Protein AF-A0A356ZBF5-F1 (afdb_monomer)

Secondary structure (DSSP, 8-state):
--HHHHHHHHHHHHHHHHHHHHHHHHHHHS-HHHHHHHHHHHHHHHHHHHHIIIIIHH-----THHHHHHHHHHHHHHHHS-HHHHHT-GGGPSPPHHHHT----HHHHHHHHHHHHHHHHHHHHHHHTTS-HHHHHHHHTT-

Sequence (143 aa):
MDERKNIKTTLTLVSLVLLAGILYWGQNNLSTFQIRILNLAAIFVILGVSMNLVIGFTGMFSLGHSGFMCIGAYTAAILTMSPESKELIYFMEPIVPFLAHVEWPIFAAVIMAALISALFGFLIGFPALRLRDDYLAIATLGF

Radius of gyration: 19.58 Å; Cα contacts (8 Å, |Δi|>4): 89; chains: 1; bounding box: 43×51×41 Å

Solvent-accessible surface area (backbone atoms only — not comparable to full-atom values): 7830 Å² total; per-residue (Å²): 124,62,70,66,51,52,54,52,54,51,51,52,52,52,52,50,52,49,50,52,51,51,53,57,52,45,68,75,73,52,52,73,68,56,51,51,52,51,53,52,51,50,53,51,49,54,49,51,53,53,48,41,56,43,37,67,72,67,67,43,53,66,49,43,61,54,39,47,50,47,51,22,51,53,44,25,48,55,29,50,40,49,45,72,62,50,73,72,38,73,89,47,69,86,58,60,78,81,56,51,76,36,67,42,60,66,68,61,20,48,54,48,12,51,53,53,26,49,51,53,48,50,66,53,43,62,65,49,73,75,48,53,57,74,54,35,31,61,72,18,70,84,72

pLDDT: mean 88.31, std 6.56, range [57.78, 97.38]

Mean predicted aligned error: 6.74 Å

Foldseek 3Di:
DVVVVVVVVVVVVVVVVVVVVVVVVCVVPPDPVVVVVVVVVVLVVVLVVVQCVPCVPVVADAQQSVVLVVQLVVQLCLQADALVVLVVDPVCPPPDPVSNHHHDDNVVSNVVSVVRSVVVCVVVVVVLVVDDRVRNHVVRPVD

Structure (mmCIF, N/CA/C/O backbone):
data_AF-A0A356ZBF5-F1
#
_entry.id   AF-A0A356ZBF5-F1
#
loop_
_atom_site.group_PDB
_atom_site.id
_atom_site.type_symbol
_atom_site.label_atom_id
_atom_site.label_alt_id
_atom_site.label_comp_id
_atom_site.label_asym_id
_atom_site.label_entity_id
_atom_site.label_seq_id
_atom_site.pdbx_PDB_ins_code
_atom_site.Cartn_x
_atom_site.Cartn_y
_atom_site.Cartn_z
_atom_site.occupancy
_atom_site.B_iso_or_equiv
_atom_site.auth_seq_id
_atom_site.auth_comp_id
_atom_site.auth_asym_id
_atom_site.auth_atom_id
_atom_site.pdbx_PDB_model_num
ATOM 1 N N . MET A 1 1 ? -23.537 27.547 -13.494 1.00 57.78 1 MET A N 1
ATOM 2 C CA . MET A 1 1 ? -22.994 26.569 -12.519 1.00 57.78 1 MET A CA 1
ATOM 3 C C . MET A 1 1 ? -21.964 25.631 -13.164 1.00 57.78 1 MET A C 1
ATOM 5 O O . MET A 1 1 ? -21.088 25.152 -12.454 1.00 57.78 1 MET A O 1
ATOM 9 N N . ASP A 1 2 ? -21.990 25.451 -14.492 1.00 61.88 2 ASP A N 1
ATOM 10 C CA . ASP A 1 2 ? -21.065 24.575 -15.238 1.00 61.88 2 ASP A CA 1
ATOM 11 C C . ASP A 1 2 ? -19.636 25.107 -15.430 1.00 61.88 2 ASP A C 1
ATOM 13 O O . ASP A 1 2 ? -18.684 24.332 -15.447 1.00 61.88 2 ASP A O 1
ATOM 17 N N . GLU A 1 3 ? -19.438 26.426 -15.482 1.00 65.06 3 GLU A N 1
ATOM 18 C CA . GLU A 1 3 ? -18.114 27.015 -15.746 1.00 65.06 3 GLU A CA 1
ATOM 19 C C . GLU A 1 3 ? -17.088 26.706 -14.640 1.00 65.06 3 GLU A C 1
ATOM 21 O O . GLU A 1 3 ? -15.945 26.336 -14.909 1.00 65.06 3 GLU A O 1
ATOM 26 N N . ARG A 1 4 ? -17.516 26.736 -13.367 1.00 69.00 4 ARG A N 1
ATOM 27 C CA . ARG A 1 4 ? -16.658 26.355 -12.229 1.00 69.00 4 ARG A CA 1
ATOM 28 C C . ARG A 1 4 ? -16.341 24.859 -12.201 1.00 69.00 4 ARG A C 1
ATOM 30 O O . ARG A 1 4 ? -15.313 24.480 -11.642 1.00 69.00 4 ARG A O 1
ATOM 37 N N . LYS A 1 5 ? -17.205 24.010 -12.769 1.00 70.88 5 LYS A N 1
ATOM 38 C CA . LYS A 1 5 ? -16.979 22.560 -12.862 1.00 70.88 5 LYS A CA 1
ATOM 39 C C . LYS A 1 5 ? -15.868 22.272 -13.872 1.00 70.88 5 LYS A C 1
ATOM 41 O O . LYS A 1 5 ? -14.930 21.562 -13.527 1.00 70.88 5 LYS A O 1
ATOM 46 N N . ASN A 1 6 ? -15.905 22.927 -15.033 1.00 76.00 6 ASN A N 1
ATOM 47 C CA . ASN A 1 6 ? -14.862 22.807 -16.054 1.00 76.00 6 ASN A CA 1
ATOM 48 C C . ASN A 1 6 ? -13.503 23.318 -15.558 1.00 76.00 6 ASN A C 1
ATOM 50 O O . ASN A 1 6 ? -12.502 22.644 -15.763 1.00 76.00 6 ASN A O 1
ATOM 54 N N . ILE A 1 7 ? -13.460 24.435 -14.821 1.00 84.69 7 ILE A N 1
ATOM 55 C CA . ILE A 1 7 ? -12.207 24.933 -14.223 1.00 84.69 7 ILE A CA 1
ATOM 56 C C . ILE A 1 7 ? -11.613 23.911 -13.243 1.00 84.69 7 ILE A C 1
ATOM 58 O O . ILE A 1 7 ? -10.421 23.622 -13.312 1.00 84.69 7 ILE A O 1
ATOM 62 N N . LYS A 1 8 ? -12.429 23.326 -12.352 1.00 87.38 8 LYS A N 1
ATOM 63 C CA . LYS A 1 8 ? -11.958 22.295 -11.411 1.00 87.38 8 LYS A CA 1
ATOM 64 C C . LYS A 1 8 ? -11.435 21.060 -12.143 1.00 87.38 8 LYS A C 1
ATOM 66 O O . LYS A 1 8 ? -10.350 20.597 -11.815 1.00 87.38 8 LYS A O 1
ATOM 71 N N . THR A 1 9 ? -12.156 20.570 -13.151 1.00 84.25 9 THR A N 1
ATOM 72 C CA . THR A 1 9 ? -11.724 19.416 -13.952 1.00 84.25 9 THR A CA 1
ATOM 73 C C . THR A 1 9 ? -10.411 19.695 -14.686 1.00 84.25 9 THR A C 1
ATOM 75 O O . THR A 1 9 ? -9.512 18.857 -14.647 1.00 84.25 9 THR A O 1
ATOM 78 N N . THR A 1 10 ? -10.246 20.881 -15.277 1.00 86.69 10 THR A N 1
ATOM 79 C CA . THR A 1 10 ? -8.987 21.276 -15.926 1.00 86.69 10 THR A CA 1
ATOM 80 C C . THR A 1 10 ? -7.837 21.351 -14.925 1.00 86.69 10 THR A C 1
ATOM 82 O O . THR A 1 10 ? -6.765 20.822 -15.201 1.00 86.69 10 THR A O 1
ATOM 85 N N . LEU A 1 11 ? -8.051 21.935 -13.741 1.00 87.44 11 LEU A N 1
ATOM 86 C CA . LEU A 1 11 ? -7.027 21.988 -12.691 1.00 87.44 11 LEU A CA 1
ATOM 87 C C . LEU A 1 11 ? -6.609 20.586 -12.225 1.00 87.44 11 LEU A C 1
ATOM 89 O O . LEU A 1 11 ? -5.418 20.337 -12.057 1.00 87.44 11 LEU A O 1
ATOM 93 N N . THR A 1 12 ? -7.561 19.661 -12.071 1.00 88.75 12 THR A N 1
ATOM 94 C CA . THR A 1 12 ? -7.268 18.264 -11.710 1.00 88.75 12 THR A CA 1
ATOM 95 C C . THR A 1 12 ? -6.475 17.540 -12.800 1.00 88.75 12 THR A C 1
ATOM 97 O O . THR A 1 12 ? -5.545 16.793 -12.497 1.00 88.75 12 THR A O 1
ATOM 100 N N . LEU A 1 13 ? -6.800 17.768 -14.074 1.00 89.31 13 LEU A N 1
ATOM 101 C CA . LEU A 1 13 ? -6.045 17.192 -15.189 1.00 89.31 13 LEU A CA 1
ATOM 102 C C . LEU A 1 13 ? -4.620 17.755 -15.252 1.00 89.31 13 LEU A C 1
ATOM 104 O O . LEU A 1 13 ? -3.667 16.989 -15.384 1.00 89.31 13 LEU A O 1
ATOM 108 N N . VAL A 1 14 ? -4.458 19.070 -15.082 1.00 92.38 14 VAL A N 1
ATOM 109 C CA . VAL A 1 14 ? -3.140 19.722 -15.040 1.00 92.38 14 VAL A CA 1
ATOM 110 C C . VAL A 1 14 ? -2.299 19.180 -13.884 1.00 92.38 14 VAL A C 1
ATOM 112 O O . VAL A 1 14 ? -1.128 18.862 -14.088 1.00 92.38 14 VAL A O 1
ATOM 115 N N . SER A 1 15 ? -2.878 19.005 -12.691 1.00 88.81 15 SER A N 1
ATOM 116 C CA . SER A 1 15 ? -2.143 18.450 -11.549 1.00 88.81 15 SER A CA 1
ATOM 117 C C . SER A 1 15 ? -1.708 16.999 -11.777 1.00 88.81 15 SER A C 1
ATOM 119 O O . SER A 1 15 ? -0.600 16.633 -11.396 1.00 88.81 15 SER A O 1
ATOM 121 N N . LEU A 1 16 ? -2.543 16.182 -12.429 1.00 90.19 16 LEU A N 1
ATOM 122 C CA . LEU A 1 16 ? -2.210 14.797 -12.793 1.00 90.19 16 LEU A CA 1
ATOM 123 C C . LEU A 1 16 ? -1.053 14.728 -13.796 1.00 90.19 16 LEU A C 1
ATOM 125 O O . LEU A 1 16 ? -0.130 13.935 -13.617 1.00 90.19 16 LEU A O 1
ATOM 129 N N . VAL A 1 17 ? -1.080 15.579 -14.823 1.00 92.31 17 VAL A N 1
ATOM 130 C CA . VAL A 1 17 ? -0.016 15.647 -15.836 1.00 92.31 17 VAL A CA 1
ATOM 131 C C . VAL A 1 17 ? 1.296 16.130 -15.220 1.00 92.31 17 VAL A C 1
ATOM 133 O O . VAL A 1 17 ? 2.344 15.543 -15.483 1.00 92.31 17 VAL A O 1
ATOM 136 N N . LEU A 1 18 ? 1.247 17.153 -14.362 1.00 92.56 18 LEU A N 1
ATOM 137 C CA . LEU A 1 18 ? 2.425 17.633 -13.634 1.00 92.56 18 LEU A CA 1
ATOM 138 C C . LEU A 1 18 ? 3.024 16.539 -12.746 1.00 92.56 18 LEU A C 1
ATOM 140 O O . LEU A 1 18 ? 4.235 16.333 -12.775 1.00 92.56 18 LEU A O 1
ATOM 144 N N . LEU A 1 19 ? 2.188 15.804 -12.005 1.00 90.50 19 LEU A N 1
ATOM 145 C CA . LEU A 1 19 ? 2.637 14.688 -11.173 1.00 90.50 19 LEU A CA 1
ATOM 146 C C . LEU A 1 19 ? 3.337 13.613 -12.019 1.00 90.50 19 LEU A C 1
ATOM 148 O O . LEU A 1 19 ? 4.450 13.206 -11.695 1.00 90.50 19 LEU A O 1
ATOM 152 N N . ALA A 1 20 ? 2.720 13.190 -13.126 1.00 89.88 20 ALA A N 1
ATOM 153 C CA . ALA A 1 20 ? 3.301 12.198 -14.028 1.00 89.88 20 ALA A CA 1
ATOM 154 C C . ALA A 1 20 ? 4.635 12.674 -14.632 1.00 89.88 20 ALA A C 1
ATOM 156 O O . ALA A 1 20 ? 5.591 11.900 -14.703 1.00 89.88 20 ALA A O 1
ATOM 157 N N . GLY A 1 21 ? 4.728 13.955 -15.004 1.00 89.94 21 GLY A N 1
ATOM 158 C CA . GLY A 1 21 ? 5.960 14.566 -15.504 1.00 89.94 21 GLY A CA 1
ATOM 159 C C . GLY A 1 21 ? 7.085 14.577 -14.466 1.00 89.94 21 GLY A C 1
ATOM 160 O O . GLY A 1 21 ? 8.217 14.220 -14.791 1.00 89.94 21 GLY A O 1
ATOM 161 N N . ILE A 1 22 ? 6.777 14.915 -13.209 1.00 89.06 22 ILE A N 1
ATOM 162 C CA . ILE A 1 22 ? 7.746 14.895 -12.100 1.00 89.06 22 ILE A CA 1
ATOM 163 C C . ILE A 1 22 ? 8.248 13.471 -11.843 1.00 89.06 22 ILE A C 1
ATOM 165 O O . ILE A 1 22 ? 9.452 13.272 -11.687 1.00 89.06 22 ILE A O 1
ATOM 169 N N . LEU A 1 23 ? 7.352 12.481 -11.835 1.00 88.44 23 LEU A N 1
ATOM 170 C CA . LEU A 1 23 ? 7.724 11.078 -11.636 1.00 88.44 23 LEU A CA 1
ATOM 171 C C . LEU A 1 23 ? 8.624 10.569 -12.768 1.00 88.44 23 LEU A C 1
ATOM 173 O O . LEU A 1 23 ? 9.655 9.952 -12.504 1.00 88.44 23 LEU A O 1
ATOM 177 N N . TYR A 1 24 ? 8.280 10.880 -14.019 1.00 90.62 24 TYR A N 1
ATOM 178 C CA . TYR A 1 24 ? 9.092 10.510 -15.177 1.00 90.62 24 TYR A CA 1
ATOM 179 C C . TYR A 1 24 ? 10.473 11.177 -15.152 1.00 90.62 24 TYR A C 1
ATOM 181 O O . TYR A 1 24 ? 11.491 10.534 -15.413 1.00 90.62 24 TYR A O 1
ATOM 189 N N . TRP A 1 25 ? 10.538 12.463 -14.805 1.00 91.81 25 TRP A N 1
ATOM 190 C CA . TRP A 1 25 ? 11.808 13.171 -14.670 1.00 91.81 25 TRP A CA 1
ATOM 191 C C . TRP A 1 25 ? 12.662 12.592 -13.536 1.00 91.81 25 TRP A C 1
ATOM 193 O O . TRP A 1 25 ? 13.858 12.354 -13.729 1.00 91.81 25 TRP A O 1
ATOM 203 N N . GLY A 1 26 ? 12.042 12.306 -12.388 1.00 87.44 26 GLY A N 1
ATOM 204 C CA . GLY A 1 26 ? 12.702 11.710 -11.232 1.00 87.44 26 GLY A CA 1
ATOM 205 C C . GLY A 1 26 ? 13.306 10.344 -11.549 1.00 87.44 26 GLY A C 1
ATOM 206 O O . GLY A 1 26 ? 14.465 10.108 -11.223 1.00 87.44 26 GLY A O 1
ATOM 207 N N . GLN A 1 27 ? 12.575 9.485 -12.262 1.00 87.81 27 GLN A N 1
ATOM 208 C CA . GLN A 1 27 ? 13.048 8.148 -12.636 1.00 87.81 27 GLN A CA 1
ATOM 209 C C . GLN A 1 27 ? 14.313 8.174 -13.510 1.00 87.81 27 GLN A C 1
ATOM 211 O O . GLN A 1 27 ? 15.139 7.272 -13.414 1.00 87.81 27 GLN A O 1
ATOM 216 N N . ASN A 1 28 ? 14.471 9.195 -14.357 1.00 90.25 28 ASN A N 1
ATOM 217 C CA . ASN A 1 28 ? 15.591 9.282 -15.296 1.00 90.25 28 ASN A CA 1
ATOM 218 C C . ASN A 1 28 ? 16.825 10.002 -14.727 1.00 90.25 28 ASN A C 1
ATOM 220 O O . ASN A 1 28 ? 17.932 9.764 -15.201 1.00 90.25 28 ASN A O 1
ATOM 224 N N . ASN A 1 29 ? 16.650 10.898 -13.748 1.00 92.12 29 ASN A N 1
ATOM 225 C CA . ASN A 1 29 ? 17.729 11.769 -13.257 1.00 92.12 29 ASN A CA 1
ATOM 226 C C . ASN A 1 29 ? 18.203 11.436 -11.836 1.00 92.12 29 ASN A C 1
ATOM 228 O O . ASN A 1 29 ? 19.295 11.851 -11.448 1.00 92.12 29 ASN A O 1
ATOM 232 N N . LEU A 1 30 ? 17.396 10.732 -11.037 1.00 90.69 30 LEU A N 1
ATOM 233 C CA . LEU A 1 30 ? 17.736 10.410 -9.652 1.00 90.69 30 LEU A CA 1
ATOM 234 C C . LEU A 1 30 ? 18.485 9.081 -9.550 1.00 90.69 30 LEU A C 1
ATOM 236 O O . LEU A 1 30 ? 18.253 8.137 -10.301 1.00 90.69 30 LEU A O 1
ATOM 240 N N . SER A 1 31 ? 19.359 8.990 -8.551 1.00 92.81 31 SER A N 1
ATOM 241 C CA . SER A 1 31 ? 20.022 7.729 -8.205 1.00 92.81 31 SER A CA 1
ATOM 242 C C . SER A 1 31 ? 19.058 6.751 -7.521 1.00 92.81 31 SER A C 1
ATOM 244 O O . SER A 1 31 ? 18.116 7.159 -6.836 1.00 92.81 31 SER A O 1
ATOM 246 N N . THR A 1 32 ? 19.343 5.447 -7.602 1.00 91.19 32 THR A N 1
ATOM 247 C CA . THR A 1 32 ? 18.552 4.387 -6.945 1.00 91.19 32 THR A CA 1
ATOM 248 C C . THR A 1 32 ? 18.361 4.629 -5.443 1.00 91.19 32 THR A C 1
ATOM 250 O O . THR A 1 32 ? 17.298 4.352 -4.890 1.00 91.19 32 THR A O 1
ATOM 253 N N . PHE A 1 33 ? 19.370 5.192 -4.771 1.00 93.75 33 PHE A N 1
ATOM 254 C CA . PHE A 1 33 ? 19.289 5.553 -3.356 1.00 93.75 33 PHE A CA 1
ATOM 255 C C . PHE A 1 33 ? 18.245 6.647 -3.094 1.00 93.75 33 PHE A C 1
ATOM 257 O O . PHE A 1 33 ? 17.412 6.504 -2.198 1.00 93.75 33 PHE A O 1
ATOM 264 N N . GLN A 1 34 ? 18.254 7.714 -3.897 1.00 93.44 34 GLN A N 1
ATOM 265 C CA . GLN A 1 34 ? 17.295 8.815 -3.778 1.00 93.44 34 GLN A CA 1
ATOM 266 C C . GLN A 1 34 ? 15.873 8.344 -4.085 1.00 93.44 34 GLN A C 1
ATOM 268 O O . GLN A 1 34 ? 14.957 8.666 -3.331 1.00 93.44 34 GLN A O 1
ATOM 273 N N . ILE A 1 35 ? 15.695 7.523 -5.125 1.00 92.56 35 ILE A N 1
ATOM 274 C CA . ILE A 1 35 ? 14.397 6.919 -5.460 1.00 92.56 35 ILE A CA 1
ATOM 275 C C . ILE A 1 35 ? 13.881 6.074 -4.288 1.00 92.56 35 ILE A C 1
ATOM 277 O O . ILE A 1 35 ? 12.712 6.180 -3.919 1.00 92.56 35 ILE A O 1
ATOM 281 N N . ARG A 1 36 ? 14.748 5.291 -3.632 1.00 92.69 36 ARG A N 1
ATOM 282 C CA . ARG A 1 36 ? 14.359 4.496 -2.457 1.00 92.69 36 ARG A CA 1
ATOM 283 C C . ARG A 1 36 ? 13.901 5.368 -1.288 1.00 92.69 36 ARG A C 1
ATOM 285 O O . ARG A 1 36 ? 12.889 5.049 -0.668 1.00 92.69 36 ARG A O 1
ATOM 292 N N . ILE A 1 37 ? 14.614 6.457 -0.996 1.00 94.56 37 ILE A N 1
ATOM 293 C CA . ILE A 1 37 ? 14.214 7.406 0.055 1.00 94.56 37 ILE A CA 1
ATOM 294 C C . ILE A 1 37 ? 12.874 8.061 -0.287 1.00 94.56 37 ILE A C 1
ATOM 296 O O . ILE A 1 37 ? 12.009 8.140 0.581 1.00 94.56 37 ILE A O 1
ATOM 300 N N . LEU A 1 38 ? 12.680 8.494 -1.534 1.00 92.56 38 LEU A N 1
ATOM 301 C CA . LEU A 1 38 ? 11.429 9.115 -1.971 1.00 92.56 38 LEU A CA 1
ATOM 302 C C . LEU A 1 38 ? 10.245 8.150 -1.885 1.00 92.56 38 LEU A C 1
ATOM 304 O O . LEU A 1 38 ? 9.195 8.537 -1.380 1.00 92.56 38 LEU A O 1
ATOM 308 N N . ASN A 1 39 ? 10.419 6.895 -2.302 1.00 92.69 39 ASN A N 1
ATOM 309 C CA . ASN A 1 39 ? 9.385 5.869 -2.167 1.00 92.69 39 ASN A CA 1
ATOM 310 C C . ASN A 1 39 ? 9.024 5.632 -0.696 1.00 92.69 39 ASN A C 1
ATOM 312 O O . ASN A 1 39 ? 7.845 5.571 -0.352 1.00 92.69 39 ASN A O 1
ATOM 316 N N . LEU A 1 40 ? 10.025 5.557 0.186 1.00 94.38 40 LEU A N 1
ATOM 317 C CA . LEU A 1 40 ? 9.795 5.375 1.618 1.00 94.38 40 LEU A CA 1
ATOM 318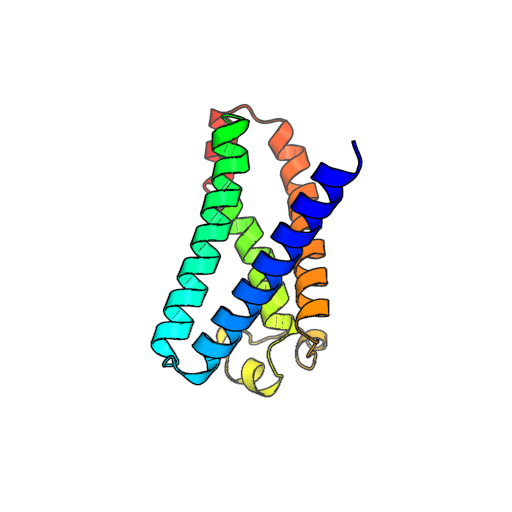 C C . LEU A 1 40 ? 9.076 6.587 2.234 1.00 94.38 40 LEU A C 1
ATOM 320 O O . LEU A 1 40 ? 8.123 6.424 2.993 1.00 94.38 40 LEU A O 1
ATOM 324 N N . ALA A 1 41 ? 9.480 7.802 1.857 1.00 95.25 41 ALA A N 1
ATOM 325 C CA . ALA A 1 41 ? 8.813 9.030 2.273 1.00 95.25 41 ALA A CA 1
ATOM 326 C C . ALA A 1 41 ? 7.357 9.073 1.783 1.00 95.25 41 ALA A C 1
ATOM 328 O O . ALA A 1 41 ? 6.465 9.394 2.563 1.00 95.25 41 ALA A O 1
ATOM 329 N N . ALA A 1 42 ? 7.096 8.693 0.530 1.00 93.00 42 ALA A N 1
ATOM 330 C CA . ALA A 1 42 ? 5.747 8.638 -0.026 1.00 93.00 42 ALA A CA 1
ATOM 331 C C . ALA A 1 42 ? 4.853 7.642 0.732 1.00 93.00 42 ALA A C 1
ATOM 333 O O . ALA A 1 42 ? 3.718 7.981 1.064 1.00 93.00 42 ALA A O 1
ATOM 334 N N . ILE A 1 43 ? 5.374 6.457 1.076 1.00 93.62 43 ILE A N 1
ATOM 335 C CA . ILE A 1 43 ? 4.660 5.470 1.903 1.00 93.62 43 ILE A CA 1
ATOM 336 C C . ILE A 1 43 ? 4.302 6.072 3.270 1.00 93.62 43 ILE A C 1
ATOM 338 O O . ILE A 1 43 ? 3.148 5.984 3.691 1.00 93.62 43 ILE A O 1
ATOM 342 N N . PHE A 1 44 ? 5.245 6.742 3.941 1.0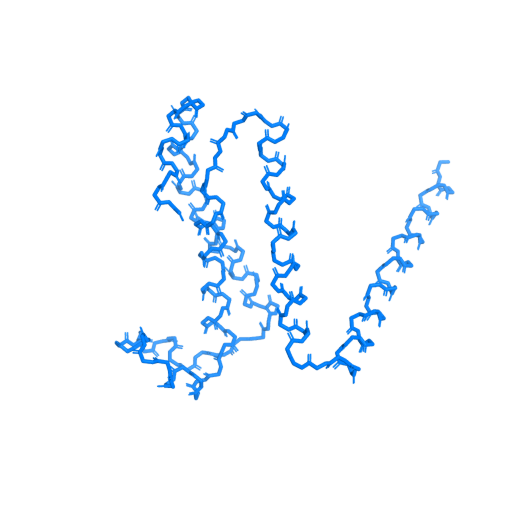0 93.88 44 PHE A N 1
ATOM 343 C CA . PHE A 1 44 ? 4.978 7.379 5.235 1.00 93.88 44 PHE A CA 1
ATOM 344 C C . PHE A 1 44 ? 4.018 8.570 5.147 1.00 93.88 44 PHE A C 1
ATOM 346 O O . PHE A 1 44 ? 3.231 8.775 6.069 1.00 93.88 44 PHE A O 1
ATOM 353 N N . VAL A 1 45 ? 4.027 9.331 4.050 1.00 95.06 45 VAL A N 1
ATOM 354 C CA . VAL A 1 45 ? 3.039 10.397 3.812 1.00 95.06 45 VAL A CA 1
ATOM 355 C C . VAL A 1 45 ? 1.640 9.802 3.671 1.00 95.06 45 VAL A C 1
ATOM 357 O O . VAL A 1 45 ? 0.713 10.284 4.320 1.00 95.06 45 VAL A O 1
ATOM 360 N N . ILE A 1 46 ? 1.482 8.733 2.885 1.00 93.62 46 ILE A N 1
ATOM 361 C CA . ILE A 1 46 ? 0.196 8.034 2.736 1.00 93.62 46 ILE A CA 1
ATOM 362 C C . ILE A 1 46 ? -0.277 7.500 4.094 1.00 93.62 46 ILE A C 1
ATOM 364 O O . ILE A 1 46 ? -1.435 7.703 4.464 1.00 93.62 46 ILE A O 1
ATOM 368 N N . LEU A 1 47 ? 0.622 6.879 4.864 1.00 92.25 47 LEU A N 1
ATOM 369 C CA . LEU A 1 47 ? 0.321 6.392 6.210 1.00 92.25 47 LEU A CA 1
ATOM 370 C C . LEU A 1 47 ? -0.105 7.534 7.144 1.00 92.25 47 LEU A C 1
ATOM 372 O O . LEU A 1 47 ? -1.110 7.411 7.838 1.00 92.25 47 LEU A O 1
ATOM 376 N N . GLY A 1 48 ? 0.615 8.658 7.134 1.00 92.19 48 GLY A N 1
ATOM 377 C CA . GLY A 1 48 ? 0.307 9.828 7.955 1.00 92.19 48 GLY A CA 1
ATOM 378 C C . GLY A 1 48 ? -1.048 10.449 7.616 1.00 92.19 48 GLY A C 1
ATOM 379 O O . GLY A 1 48 ? -1.817 10.778 8.519 1.00 92.19 48 GLY A O 1
ATOM 380 N N . VAL A 1 49 ? -1.387 10.542 6.327 1.00 93.62 49 VAL A N 1
ATOM 381 C CA . VAL A 1 49 ? -2.712 10.997 5.873 1.00 93.62 49 VAL A CA 1
ATOM 382 C C . VAL A 1 49 ? -3.802 10.012 6.303 1.00 93.62 49 VAL A C 1
ATOM 384 O O . VAL A 1 49 ? -4.841 10.439 6.805 1.00 93.62 49 VAL A O 1
ATOM 387 N N . SER A 1 50 ? -3.560 8.704 6.181 1.00 91.12 50 SER A N 1
ATOM 388 C CA . SER A 1 50 ? -4.498 7.675 6.648 1.00 91.12 50 SER A CA 1
ATOM 389 C C . SER A 1 50 ? -4.733 7.759 8.158 1.00 91.12 50 SER A C 1
ATOM 391 O O . SER A 1 50 ? -5.877 7.718 8.604 1.00 91.12 50 SER A O 1
ATOM 393 N N . MET A 1 51 ? -3.670 7.919 8.950 1.00 89.62 51 MET A N 1
ATOM 394 C CA . MET A 1 51 ? -3.786 8.073 10.401 1.00 89.62 51 MET A CA 1
ATOM 395 C C . MET A 1 51 ? -4.501 9.369 10.776 1.00 89.62 51 MET A C 1
ATOM 397 O O . MET A 1 51 ? -5.317 9.364 11.695 1.00 89.62 51 MET A O 1
ATOM 401 N N . ASN A 1 52 ? -4.251 10.468 10.057 1.00 90.75 52 ASN A N 1
ATOM 402 C CA . ASN A 1 52 ? -4.978 11.717 10.266 1.00 90.75 52 ASN A CA 1
ATOM 403 C C . ASN A 1 52 ? -6.477 11.555 9.983 1.00 90.75 52 ASN A C 1
ATOM 405 O O . ASN A 1 52 ? -7.288 12.126 10.708 1.00 90.75 52 ASN A O 1
ATOM 409 N N . LEU A 1 53 ? -6.854 10.731 9.001 1.00 88.94 53 LEU A N 1
ATOM 410 C CA . LEU A 1 53 ? -8.259 10.458 8.713 1.00 88.94 53 LEU A CA 1
ATOM 411 C C . LEU A 1 53 ? -8.974 9.810 9.909 1.00 88.94 53 LEU A C 1
ATOM 413 O O . LEU A 1 53 ? -10.089 10.198 10.243 1.00 88.94 53 LEU A O 1
ATOM 417 N N . VAL A 1 54 ? -8.330 8.854 10.580 1.00 87.06 54 VAL A N 1
ATOM 418 C CA . VAL A 1 54 ? -8.924 8.162 11.732 1.00 87.06 54 VAL A CA 1
ATOM 419 C C . VAL A 1 54 ? -8.767 8.994 13.000 1.00 87.06 54 VAL A C 1
ATOM 421 O O . VAL A 1 54 ? -9.757 9.451 13.564 1.00 87.06 54 VAL A O 1
ATOM 424 N N . ILE A 1 55 ? -7.535 9.259 13.426 1.00 88.06 55 ILE A N 1
ATOM 425 C CA . ILE A 1 55 ? -7.257 9.923 14.705 1.00 88.06 55 ILE A CA 1
ATOM 426 C C . ILE A 1 55 ? -7.735 11.380 14.671 1.00 88.06 55 ILE A C 1
ATOM 428 O O . ILE A 1 55 ? -8.311 11.865 15.640 1.00 88.06 55 ILE A O 1
ATOM 432 N N . GLY A 1 56 ? -7.540 12.075 13.548 1.00 87.38 56 GLY A N 1
ATOM 433 C CA . GLY A 1 56 ? -7.887 13.489 13.409 1.00 87.38 56 GLY A CA 1
ATOM 434 C C . GLY A 1 56 ? -9.389 13.748 13.304 1.00 87.38 56 GLY A C 1
ATOM 435 O O . GLY A 1 56 ? -9.879 14.659 13.964 1.00 87.38 56 GLY A O 1
ATOM 436 N N . PHE A 1 57 ? -10.132 12.966 12.509 1.00 86.25 57 PHE A N 1
ATOM 437 C CA . PHE A 1 57 ? -11.572 13.210 12.321 1.00 86.25 57 PHE A CA 1
ATOM 438 C C . PHE A 1 57 ? -12.465 12.446 13.296 1.00 86.25 57 PHE A C 1
ATOM 440 O O . PHE A 1 57 ? -13.552 12.929 13.607 1.00 86.25 57 PHE A O 1
ATOM 447 N N . THR A 1 58 ? -12.049 11.267 13.766 1.00 84.81 58 THR A N 1
ATOM 448 C CA . THR A 1 58 ? -12.875 10.451 14.676 1.00 84.81 58 THR A CA 1
ATOM 449 C C . THR A 1 58 ? -12.461 10.571 16.139 1.00 84.81 58 THR A C 1
ATOM 451 O O . THR A 1 58 ? -13.238 10.204 17.012 1.00 84.81 58 THR A O 1
ATOM 454 N N . GLY A 1 59 ? -11.253 11.070 16.426 1.00 84.12 59 GLY A N 1
ATOM 455 C CA . GLY A 1 59 ? -10.711 11.155 17.786 1.00 84.12 59 GLY A CA 1
ATOM 456 C C . GLY A 1 59 ? -10.276 9.811 18.384 1.00 84.12 59 GLY A C 1
ATOM 457 O O . GLY A 1 59 ? -9.677 9.795 19.455 1.00 84.12 59 GLY A O 1
ATOM 458 N N . MET A 1 60 ? -10.524 8.689 17.699 1.00 83.62 60 MET A N 1
ATOM 459 C CA . MET A 1 60 ? -10.131 7.359 18.158 1.00 83.62 60 MET A CA 1
ATOM 460 C C . MET A 1 60 ? -8.644 7.116 17.893 1.00 83.62 60 MET A C 1
ATOM 462 O O . MET A 1 60 ? -8.192 7.124 16.744 1.00 83.62 60 MET A O 1
ATOM 466 N N . PHE A 1 61 ? -7.877 6.850 18.949 1.00 83.38 61 PHE A N 1
ATOM 467 C CA . PHE A 1 61 ? -6.476 6.464 18.817 1.00 83.38 61 PHE A CA 1
ATOM 468 C C . PHE A 1 61 ? -6.369 4.982 18.426 1.00 83.38 61 PHE A C 1
ATOM 470 O O . PHE A 1 61 ? -6.797 4.099 19.166 1.00 83.38 61 PHE A O 1
ATOM 477 N N . SER A 1 62 ? -5.800 4.700 17.251 1.00 84.06 62 SER A N 1
ATOM 478 C CA . SER A 1 62 ? -5.634 3.335 16.741 1.00 84.06 62 SER A CA 1
ATOM 479 C C . SER A 1 62 ? -4.278 3.150 16.067 1.00 84.06 62 SER A C 1
ATOM 481 O O . SER A 1 62 ? -3.944 3.856 15.109 1.00 84.06 62 SER A 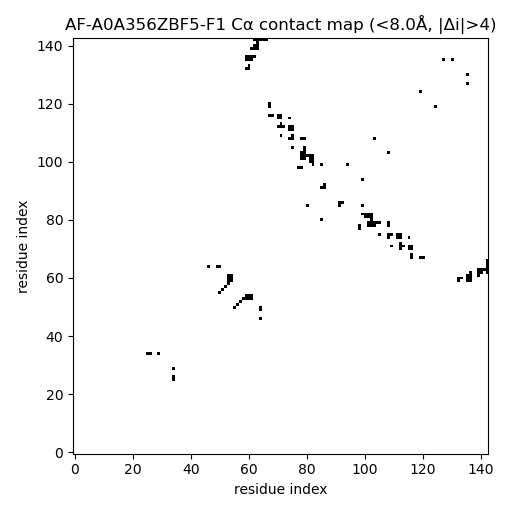O 1
ATOM 483 N N . LEU A 1 63 ? -3.521 2.155 16.535 1.00 83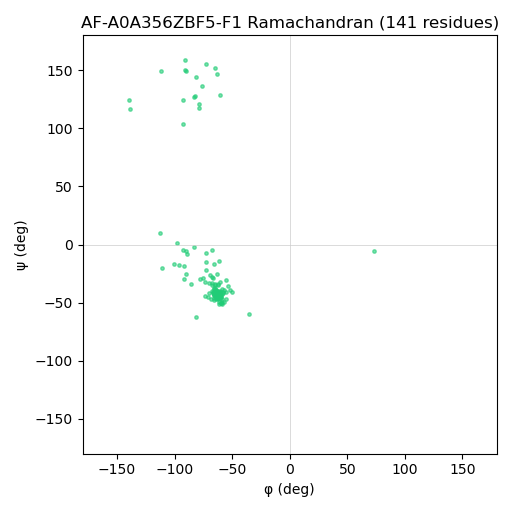.94 63 LEU A N 1
ATOM 484 C CA . LEU A 1 63 ? -2.196 1.804 16.012 1.00 83.94 63 LEU A CA 1
ATOM 485 C C . LEU A 1 63 ? -2.242 0.720 14.923 1.00 83.94 63 LEU A C 1
ATOM 487 O O . LEU A 1 63 ? -1.240 0.469 14.268 1.00 83.94 63 LEU A O 1
ATOM 491 N N . GLY A 1 64 ? -3.418 0.154 14.629 1.00 87.44 64 GLY A N 1
ATOM 492 C CA . GLY A 1 64 ? -3.569 -0.975 13.698 1.00 87.44 64 GLY A CA 1
ATOM 493 C C . GLY A 1 64 ? -3.269 -0.666 12.225 1.00 87.44 64 GLY A C 1
ATOM 494 O O . GLY A 1 64 ? -3.267 -1.567 11.389 1.00 87.44 64 GLY A O 1
ATOM 495 N N . HIS A 1 65 ? -3.001 0.599 11.889 1.00 89.88 65 HIS A N 1
ATOM 496 C CA . HIS A 1 65 ? -2.673 1.039 10.532 1.00 89.88 65 HIS A CA 1
ATOM 497 C C . HIS A 1 65 ? -1.422 0.342 9.973 1.00 89.88 65 HIS A C 1
ATOM 499 O O . HIS A 1 65 ? -1.410 -0.017 8.793 1.00 89.88 65 HIS A O 1
ATOM 505 N N . SER A 1 66 ? -0.397 0.112 10.805 1.00 89.44 66 SER A N 1
ATOM 506 C CA . SER A 1 66 ? 0.819 -0.622 10.418 1.00 89.44 66 SER A CA 1
ATOM 507 C C . SER A 1 66 ? 0.498 -2.050 9.977 1.00 89.44 66 SER A C 1
ATOM 509 O O . SER A 1 66 ? 1.012 -2.509 8.957 1.00 89.44 66 SER A O 1
ATOM 511 N N . GLY A 1 67 ? -0.409 -2.722 10.689 1.00 90.81 67 GLY A N 1
ATOM 512 C CA . GLY A 1 67 ? -0.861 -4.076 10.383 1.00 90.81 67 GLY A CA 1
ATOM 513 C C . GLY A 1 67 ? -1.532 -4.180 9.016 1.00 90.81 67 GLY A C 1
ATOM 514 O O . GLY A 1 67 ? -1.152 -5.013 8.193 1.00 90.81 67 GLY A O 1
ATOM 515 N N . PHE A 1 68 ? -2.487 -3.295 8.722 1.00 91.44 68 PHE A N 1
ATOM 516 C CA . PHE A 1 68 ? -3.172 -3.294 7.422 1.00 91.44 68 PHE A CA 1
ATOM 517 C C . PHE A 1 68 ? -2.252 -2.895 6.263 1.00 91.44 68 PHE A C 1
ATOM 519 O O . PHE A 1 68 ? -2.366 -3.459 5.167 1.00 91.44 68 PHE A O 1
ATOM 526 N N . MET A 1 69 ? -1.315 -1.973 6.512 1.00 93.25 69 MET A N 1
ATOM 527 C CA . MET A 1 69 ? -0.251 -1.624 5.568 1.00 93.25 69 MET A CA 1
ATOM 528 C C . MET A 1 69 ? 0.637 -2.839 5.271 1.00 93.25 69 MET A C 1
ATOM 530 O O . MET A 1 69 ? 0.921 -3.116 4.107 1.00 93.25 69 MET A O 1
ATOM 534 N N . CYS A 1 70 ? 1.028 -3.589 6.305 1.00 93.06 70 CYS A N 1
ATOM 535 C CA . CYS A 1 70 ? 1.845 -4.795 6.197 1.00 93.06 70 CYS A CA 1
ATOM 536 C C . CYS A 1 70 ? 1.155 -5.863 5.333 1.00 93.06 70 CYS A C 1
ATOM 538 O O . CYS A 1 70 ? 1.737 -6.329 4.354 1.00 93.06 70 CYS A O 1
ATOM 540 N N . ILE A 1 71 ? -0.117 -6.176 5.608 1.00 95.12 71 ILE A N 1
ATOM 541 C CA . ILE A 1 71 ? -0.901 -7.159 4.835 1.00 95.12 71 ILE A CA 1
ATOM 542 C C . ILE A 1 71 ? -0.928 -6.803 3.340 1.00 95.12 71 ILE A C 1
ATOM 544 O O . ILE A 1 71 ? -0.679 -7.659 2.484 1.00 95.12 71 ILE A O 1
ATOM 548 N N . GLY A 1 72 ? -1.196 -5.535 3.014 1.00 95.38 72 GLY A N 1
ATOM 549 C CA . GLY A 1 72 ? -1.210 -5.062 1.630 1.00 95.38 72 GLY A CA 1
ATOM 550 C C . GLY A 1 72 ? 0.174 -5.116 0.975 1.00 95.38 72 GLY A C 1
ATOM 551 O O . GLY A 1 72 ? 0.309 -5.626 -0.137 1.00 95.38 72 GLY A O 1
ATOM 552 N N . ALA A 1 73 ? 1.209 -4.644 1.674 1.00 94.12 73 ALA A N 1
ATOM 553 C CA . ALA A 1 73 ? 2.578 -4.616 1.167 1.00 94.12 73 ALA A CA 1
ATOM 554 C C . ALA A 1 73 ? 3.116 -6.024 0.869 1.00 94.12 73 ALA A C 1
ATOM 556 O O . ALA A 1 73 ? 3.649 -6.244 -0.217 1.00 94.12 73 ALA A O 1
ATOM 557 N N . TYR A 1 74 ? 2.921 -6.987 1.777 1.00 92.50 74 TYR A N 1
ATOM 558 C CA . TYR A 1 74 ? 3.330 -8.380 1.557 1.00 92.50 74 TYR A CA 1
ATOM 559 C C . TYR A 1 74 ? 2.564 -9.026 0.402 1.00 92.50 74 TYR A C 1
ATOM 561 O O . TYR A 1 74 ? 3.172 -9.696 -0.432 1.00 92.50 74 TYR A O 1
ATOM 569 N N . THR A 1 75 ? 1.252 -8.785 0.311 1.00 94.50 75 THR A N 1
ATOM 570 C CA . THR A 1 75 ? 0.440 -9.288 -0.806 1.00 94.50 75 THR A CA 1
ATOM 571 C C . THR A 1 75 ? 0.961 -8.756 -2.140 1.00 94.50 75 THR A C 1
ATOM 573 O O . THR A 1 75 ? 1.201 -9.530 -3.063 1.00 94.50 75 THR A O 1
ATOM 576 N N . ALA A 1 76 ? 1.173 -7.441 -2.242 1.00 94.81 76 ALA A N 1
ATOM 577 C CA . ALA A 1 76 ? 1.670 -6.824 -3.465 1.00 94.81 76 ALA A CA 1
ATOM 578 C C . ALA A 1 76 ? 3.082 -7.317 -3.811 1.00 94.81 76 ALA A C 1
ATOM 580 O O . ALA A 1 76 ? 3.323 -7.665 -4.962 1.00 94.81 76 ALA A O 1
ATOM 581 N N . ALA A 1 77 ? 3.986 -7.400 -2.829 1.00 92.12 77 ALA A N 1
ATOM 582 C CA . ALA A 1 77 ? 5.363 -7.840 -3.037 1.00 92.12 77 ALA A CA 1
ATOM 583 C C . ALA A 1 77 ? 5.438 -9.283 -3.551 1.00 92.12 77 ALA A C 1
ATOM 585 O O . ALA A 1 77 ? 6.120 -9.551 -4.533 1.00 92.12 77 ALA A O 1
ATOM 586 N N . ILE A 1 78 ? 4.700 -10.215 -2.943 1.00 91.50 78 ILE A N 1
ATOM 587 C CA . ILE A 1 78 ? 4.706 -11.620 -3.376 1.00 91.50 78 ILE A CA 1
ATOM 588 C C . ILE A 1 78 ? 4.121 -11.775 -4.786 1.00 91.50 78 ILE A C 1
ATOM 590 O O . ILE A 1 78 ? 4.574 -12.634 -5.542 1.00 91.50 78 ILE A O 1
ATOM 594 N N . LEU A 1 79 ? 3.121 -10.971 -5.152 1.00 93.50 79 LEU A N 1
ATOM 595 C CA . LEU A 1 79 ? 2.488 -11.059 -6.467 1.00 93.50 79 LEU A CA 1
ATOM 596 C C . LEU A 1 79 ? 3.315 -10.406 -7.581 1.00 93.50 79 LEU A C 1
ATOM 598 O O . LEU A 1 79 ? 3.217 -10.865 -8.711 1.00 93.50 79 LEU A O 1
ATOM 602 N N . THR A 1 80 ? 4.111 -9.370 -7.305 1.00 93.94 80 THR A N 1
ATOM 603 C CA . THR A 1 80 ? 4.896 -8.662 -8.340 1.00 93.94 80 THR A CA 1
ATOM 604 C C . THR A 1 80 ? 6.335 -9.136 -8.473 1.00 93.94 80 THR A C 1
ATOM 606 O O . THR A 1 80 ? 6.982 -8.833 -9.472 1.00 93.94 80 THR A O 1
ATOM 609 N N . MET A 1 81 ? 6.866 -9.831 -7.470 1.00 90.00 81 MET A N 1
ATOM 610 C CA . MET A 1 81 ? 8.261 -10.248 -7.470 1.00 90.00 81 MET A CA 1
ATOM 611 C C . MET A 1 81 ? 8.489 -11.448 -8.399 1.00 90.00 81 MET A C 1
ATOM 613 O O . MET A 1 81 ? 7.710 -12.404 -8.378 1.00 90.00 81 MET A O 1
ATOM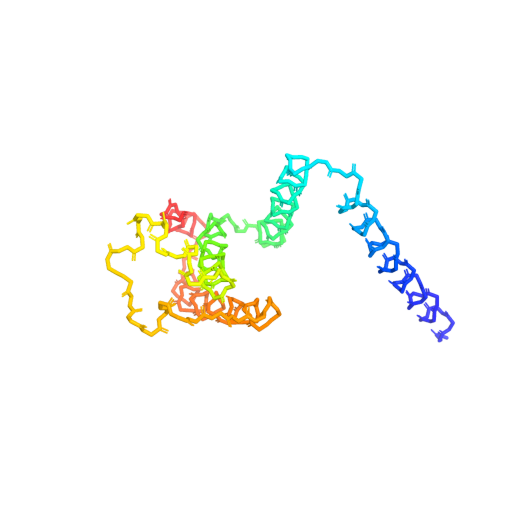 617 N N . SER A 1 82 ? 9.571 -11.409 -9.185 1.00 88.00 82 SER A N 1
ATOM 618 C CA . SER A 1 82 ? 9.905 -12.482 -10.129 1.00 88.00 82 SER A CA 1
ATOM 619 C C . SER A 1 82 ? 10.228 -13.802 -9.409 1.00 88.00 82 SER A C 1
ATOM 621 O O . SER A 1 82 ? 10.726 -13.765 -8.277 1.00 88.00 82 SER A O 1
ATOM 623 N N . PRO A 1 83 ? 9.998 -14.973 -10.040 1.00 85.12 83 PRO A N 1
ATOM 624 C CA . PRO A 1 83 ? 10.315 -16.274 -9.442 1.00 85.12 83 PRO A CA 1
ATOM 625 C C . PRO A 1 83 ? 11.783 -16.398 -9.012 1.00 85.12 83 PRO A C 1
ATOM 627 O O . PRO A 1 83 ? 12.061 -16.843 -7.904 1.00 85.12 83 PRO A O 1
ATOM 630 N N . GLU A 1 84 ? 12.712 -15.892 -9.826 1.00 84.00 84 GLU A N 1
ATOM 631 C CA . GLU A 1 84 ? 14.148 -15.861 -9.506 1.00 84.00 84 GLU A CA 1
ATOM 632 C C . GLU A 1 84 ? 14.432 -15.053 -8.234 1.00 84.00 84 GLU A C 1
ATOM 634 O O . GLU A 1 84 ? 15.187 -15.473 -7.362 1.00 84.00 84 GLU A O 1
ATOM 639 N N . SER A 1 85 ? 13.775 -13.899 -8.080 1.00 83.94 85 SER A N 1
ATOM 640 C CA . SER A 1 85 ? 13.927 -13.072 -6.884 1.00 83.94 85 SER A CA 1
ATOM 641 C C . SER A 1 85 ? 13.340 -13.747 -5.640 1.00 83.94 85 SER A C 1
ATOM 643 O O . SER A 1 85 ? 13.809 -13.476 -4.538 1.00 83.94 85 SER A O 1
ATOM 645 N N . LYS A 1 86 ? 12.330 -14.622 -5.787 1.00 84.69 86 LYS A N 1
ATOM 646 C CA . LYS A 1 86 ? 11.708 -15.365 -4.670 1.00 84.69 86 LYS A CA 1
ATOM 647 C C . LYS A 1 86 ? 12.648 -16.410 -4.099 1.00 84.69 86 LYS A C 1
ATOM 649 O O . LYS A 1 86 ? 12.754 -16.511 -2.882 1.00 84.69 86 LYS A O 1
ATOM 654 N N . GLU A 1 87 ? 13.361 -17.122 -4.962 1.00 81.56 87 GLU A N 1
ATOM 655 C CA . GLU A 1 87 ? 14.340 -18.135 -4.553 1.00 81.56 87 GLU A CA 1
ATOM 656 C C . GLU A 1 87 ? 15.543 -17.525 -3.821 1.00 81.56 87 GLU A C 1
ATOM 658 O O . GLU A 1 87 ? 16.115 -18.148 -2.932 1.00 81.56 87 GLU A O 1
ATOM 663 N N . LEU A 1 88 ? 15.898 -16.273 -4.131 1.00 83.19 88 LEU A N 1
ATOM 664 C CA . LEU A 1 88 ? 16.981 -15.562 -3.446 1.00 83.19 88 LEU A CA 1
ATOM 665 C C . LEU A 1 88 ? 16.619 -15.116 -2.014 1.00 83.19 88 LEU A C 1
ATOM 667 O O . LEU A 1 88 ? 17.517 -14.755 -1.247 1.00 83.19 88 LEU A O 1
ATOM 671 N N . ILE A 1 89 ? 15.335 -15.115 -1.625 1.00 83.62 89 ILE A N 1
ATOM 672 C CA . ILE A 1 89 ? 14.899 -14.693 -0.286 1.00 83.62 89 ILE A CA 1
ATOM 673 C C . ILE A 1 89 ? 14.810 -15.898 0.654 1.00 83.62 89 ILE A C 1
ATOM 675 O O . ILE A 1 89 ? 13.819 -16.622 0.677 1.00 83.62 89 ILE A O 1
ATOM 679 N N . TYR A 1 90 ? 15.806 -16.023 1.535 1.00 79.25 90 TYR A N 1
ATOM 680 C CA . TYR A 1 90 ? 15.909 -17.105 2.525 1.00 79.25 90 TYR A CA 1
ATOM 681 C C . TYR A 1 90 ? 14.647 -17.295 3.392 1.00 79.25 90 TYR A C 1
ATOM 683 O O . TYR A 1 90 ? 14.244 -18.415 3.681 1.00 79.25 90 TYR A O 1
ATOM 691 N N . PHE A 1 91 ? 13.984 -16.206 3.797 1.00 79.81 91 PHE A N 1
ATOM 692 C CA . PHE A 1 91 ? 12.796 -16.273 4.660 1.00 79.81 91 PHE A CA 1
ATOM 693 C C . PHE A 1 91 ? 11.528 -16.785 3.958 1.00 79.81 91 PHE A C 1
ATOM 695 O O . PHE A 1 91 ? 10.510 -16.967 4.623 1.00 79.81 91 PHE A O 1
ATOM 702 N N . MET A 1 92 ? 11.554 -16.974 2.634 1.00 77.38 92 MET A N 1
ATOM 703 C CA . MET A 1 92 ? 10.405 -17.477 1.878 1.00 77.38 92 MET A CA 1
ATOM 704 C C . MET A 1 92 ? 10.379 -19.005 1.771 1.00 77.38 92 MET A C 1
ATOM 706 O O . MET A 1 92 ? 9.388 -19.529 1.280 1.00 77.38 92 MET A O 1
ATOM 710 N N . GLU A 1 93 ? 11.399 -19.729 2.240 1.00 79.81 93 GLU A N 1
ATOM 711 C CA . GLU A 1 93 ? 11.449 -21.192 2.178 1.00 79.81 93 GLU A CA 1
ATOM 712 C C . GLU A 1 93 ? 10.886 -21.833 3.471 1.00 79.81 93 GLU A C 1
ATOM 714 O O . GLU A 1 93 ? 11.367 -21.519 4.562 1.00 79.81 93 GLU A O 1
ATOM 719 N N . PRO A 1 94 ? 9.877 -22.730 3.409 1.00 80.00 94 PRO A N 1
ATOM 720 C CA . PRO A 1 94 ? 9.183 -23.235 2.224 1.00 80.00 94 PRO A CA 1
ATOM 721 C C . PRO A 1 94 ? 8.060 -22.300 1.743 1.00 80.00 94 PRO A C 1
ATOM 723 O O . PRO A 1 94 ? 7.124 -21.986 2.483 1.00 80.00 94 PRO A O 1
ATOM 726 N N . ILE A 1 95 ? 8.104 -21.931 0.461 1.00 80.69 95 ILE A N 1
ATOM 727 C CA . ILE A 1 95 ? 7.025 -21.173 -0.176 1.00 80.69 95 ILE A CA 1
ATOM 728 C C . ILE A 1 95 ? 5.916 -22.136 -0.587 1.00 80.69 95 ILE A C 1
ATOM 730 O O . ILE A 1 95 ? 6.160 -23.265 -1.018 1.00 80.69 95 ILE A O 1
ATOM 734 N N . VAL A 1 96 ? 4.668 -21.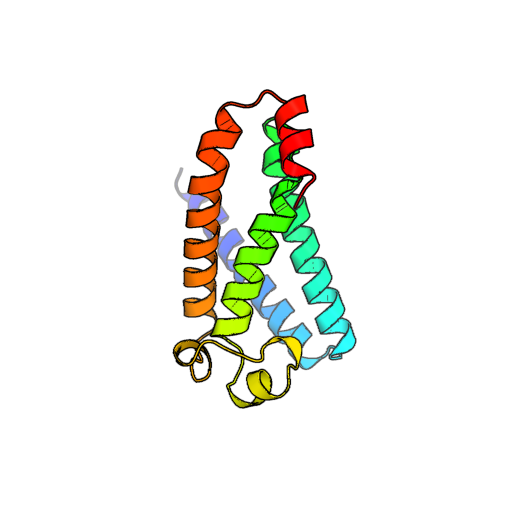689 -0.488 1.00 84.25 96 VAL A N 1
ATOM 735 C CA . VAL A 1 96 ? 3.548 -22.463 -1.026 1.00 84.25 96 VAL A CA 1
ATOM 736 C C . VAL A 1 96 ? 3.730 -22.640 -2.547 1.00 84.25 96 VAL A C 1
ATOM 738 O O . VAL A 1 96 ? 3.922 -21.638 -3.244 1.00 84.25 96 VAL A O 1
ATOM 741 N N . PRO A 1 97 ? 3.643 -23.872 -3.097 1.00 82.81 97 PRO A N 1
ATOM 742 C CA . PRO A 1 97 ? 3.988 -24.140 -4.500 1.00 82.81 97 PRO A CA 1
ATOM 743 C C . PRO A 1 97 ? 3.235 -23.267 -5.512 1.00 82.81 97 PRO A C 1
ATOM 745 O O . PRO A 1 97 ? 3.769 -22.916 -6.557 1.00 82.81 97 PRO A O 1
ATOM 748 N N . PHE A 1 98 ? 2.004 -22.860 -5.188 1.00 84.12 98 PHE A N 1
ATOM 749 C CA . PHE A 1 98 ? 1.185 -22.020 -6.063 1.00 84.12 98 PHE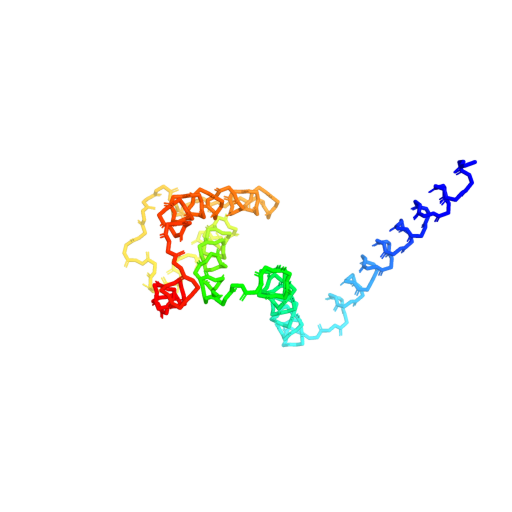 A CA 1
ATOM 750 C C . PHE A 1 98 ? 1.644 -20.551 -6.143 1.00 84.12 98 PHE A C 1
ATOM 752 O O . PHE A 1 98 ? 1.330 -19.885 -7.124 1.00 84.12 98 PHE A O 1
ATOM 759 N N . LEU A 1 99 ? 2.391 -20.033 -5.156 1.00 84.62 99 LEU A N 1
ATOM 760 C CA . LEU A 1 99 ? 2.957 -18.668 -5.182 1.00 84.62 99 LEU A CA 1
ATOM 761 C C . LEU A 1 99 ? 4.365 -18.620 -5.764 1.00 84.62 99 LEU A C 1
ATOM 763 O O . LEU A 1 99 ? 4.816 -17.534 -6.143 1.00 84.62 99 LEU A O 1
ATOM 767 N N . ALA A 1 100 ? 5.052 -19.761 -5.825 1.00 82.44 100 ALA A N 1
ATOM 768 C CA . ALA A 1 100 ? 6.448 -19.839 -6.241 1.00 82.44 100 ALA A CA 1
ATOM 769 C C . ALA A 1 100 ? 6.666 -19.259 -7.646 1.00 82.44 100 ALA A C 1
ATOM 771 O O . ALA A 1 100 ? 7.636 -18.546 -7.882 1.00 82.44 100 ALA A O 1
ATOM 772 N N . HIS A 1 101 ? 5.731 -19.510 -8.564 1.00 84.00 101 HIS A N 1
ATOM 773 C CA . HIS A 1 101 ? 5.873 -19.154 -9.982 1.00 84.00 101 HIS A CA 1
ATOM 774 C C . HIS A 1 101 ? 4.901 -18.060 -10.444 1.00 84.00 101 HIS A C 1
ATOM 776 O O . HIS A 1 101 ? 4.765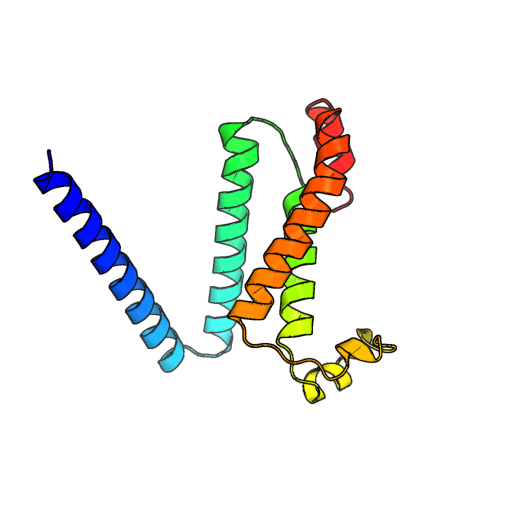 -17.806 -11.637 1.00 84.00 101 HIS A O 1
ATOM 782 N N . VAL A 1 102 ? 4.195 -17.420 -9.510 1.00 88.25 102 VAL A N 1
ATOM 783 C CA . VAL A 1 102 ? 3.245 -16.345 -9.819 1.00 88.25 102 VAL A CA 1
ATOM 784 C C . VAL A 1 102 ? 3.981 -15.020 -9.997 1.00 88.25 102 VAL A C 1
ATOM 786 O O . VAL A 1 102 ? 4.706 -14.600 -9.102 1.00 88.25 102 VAL A O 1
ATOM 789 N N . GLU A 1 103 ? 3.732 -14.335 -11.109 1.00 92.25 103 GLU A N 1
ATOM 790 C CA . GLU A 1 103 ? 4.152 -12.951 -11.342 1.00 92.25 103 GLU A CA 1
ATOM 791 C C . GLU A 1 103 ? 3.004 -12.201 -12.023 1.00 92.25 103 GLU A C 1
ATOM 793 O O . GLU A 1 103 ? 2.543 -12.571 -13.104 1.00 92.25 103 GLU A O 1
ATOM 798 N N . TRP A 1 104 ? 2.464 -11.196 -11.344 1.00 91.88 104 TRP A N 1
ATOM 799 C CA . TRP A 1 104 ? 1.322 -10.407 -11.790 1.00 91.88 104 TRP A CA 1
ATOM 800 C C . TRP A 1 104 ? 1.752 -8.976 -12.120 1.00 91.88 104 TRP A C 1
ATOM 802 O O . TRP A 1 104 ? 2.639 -8.424 -11.464 1.00 91.88 104 TRP A O 1
ATOM 812 N N . PRO A 1 105 ? 1.073 -8.312 -13.075 1.00 93.81 105 PRO A N 1
ATOM 813 C CA . PRO A 1 105 ? 1.300 -6.897 -13.328 1.00 93.81 105 PRO A CA 1
ATOM 814 C C . PRO A 1 105 ? 0.928 -6.062 -12.095 1.00 93.81 105 PRO A C 1
ATOM 816 O O . PRO A 1 105 ? -0.042 -6.363 -11.391 1.00 93.81 105 PRO A O 1
ATOM 819 N N . ILE A 1 106 ? 1.659 -4.962 -11.877 1.00 91.69 106 ILE A N 1
ATOM 820 C CA . ILE A 1 106 ? 1.546 -4.113 -10.678 1.00 91.69 106 ILE A CA 1
ATOM 821 C C . ILE A 1 106 ? 0.104 -3.710 -10.354 1.00 91.69 106 ILE A C 1
ATOM 823 O O . ILE A 1 106 ? -0.307 -3.765 -9.201 1.00 91.69 106 ILE A O 1
ATOM 827 N N . PHE A 1 107 ? -0.698 -3.367 -11.363 1.00 94.25 107 PHE A N 1
ATOM 828 C CA . PHE A 1 107 ? -2.081 -2.941 -11.151 1.00 94.25 107 PHE A CA 1
ATOM 829 C C . PHE A 1 107 ? -2.971 -4.072 -10.627 1.00 94.25 107 PHE A C 1
ATOM 831 O O . PHE A 1 107 ? -3.758 -3.848 -9.711 1.00 94.25 107 PHE A O 1
ATOM 838 N N . ALA A 1 108 ? -2.820 -5.292 -11.153 1.00 94.44 108 ALA A N 1
ATOM 839 C CA . ALA A 1 108 ? -3.570 -6.450 -10.669 1.00 94.44 108 ALA A CA 1
ATOM 840 C C . ALA A 1 108 ? -3.147 -6.816 -9.239 1.00 94.44 108 ALA A C 1
ATOM 842 O O . ALA A 1 108 ? -3.998 -7.074 -8.388 1.00 94.44 108 ALA A O 1
ATOM 843 N N . ALA A 1 109 ? -1.843 -6.765 -8.956 1.00 95.00 109 ALA A N 1
ATOM 844 C CA . ALA A 1 109 ? -1.308 -7.017 -7.623 1.00 95.00 109 ALA A CA 1
ATOM 845 C C . ALA A 1 109 ? -1.795 -5.988 -6.589 1.00 95.00 109 ALA A C 1
ATOM 847 O O . ALA A 1 109 ? -2.185 -6.372 -5.489 1.00 95.00 109 ALA A O 1
ATOM 848 N N . VAL A 1 110 ? -1.837 -4.698 -6.941 1.00 94.56 110 VAL A N 1
ATOM 849 C CA . VAL A 1 110 ? -2.342 -3.630 -6.058 1.00 94.56 110 VAL A CA 1
ATOM 850 C C . VAL A 1 110 ? -3.835 -3.797 -5.777 1.00 94.56 110 VAL A C 1
ATOM 852 O O . VAL A 1 110 ? -4.253 -3.642 -4.631 1.00 94.56 110 VAL A O 1
ATOM 855 N N . ILE A 1 111 ? -4.639 -4.157 -6.783 1.00 96.75 111 ILE A N 1
ATOM 856 C CA . ILE A 1 111 ? -6.069 -4.436 -6.579 1.00 96.75 111 ILE A CA 1
ATOM 857 C C . ILE A 1 111 ? -6.245 -5.621 -5.625 1.00 96.75 111 ILE A C 1
ATOM 859 O O . ILE A 1 111 ? -7.016 -5.525 -4.672 1.00 96.75 111 ILE A O 1
ATOM 863 N N . MET A 1 112 ? -5.497 -6.711 -5.817 1.00 96.38 112 MET A N 1
ATOM 864 C CA . MET A 1 112 ? -5.552 -7.849 -4.894 1.00 96.38 112 MET A CA 1
ATOM 865 C C . MET A 1 112 ? -5.083 -7.492 -3.490 1.00 96.38 112 MET A C 1
ATOM 867 O O . MET A 1 112 ? -5.739 -7.868 -2.524 1.00 96.38 112 MET A O 1
ATOM 871 N N . ALA A 1 113 ? -3.994 -6.739 -3.357 1.00 96.38 113 ALA A N 1
ATOM 872 C CA . ALA A 1 113 ? -3.514 -6.256 -2.069 1.00 96.38 113 ALA A CA 1
ATOM 873 C C . ALA A 1 113 ? -4.573 -5.414 -1.346 1.00 96.38 113 ALA A C 1
ATOM 875 O O . ALA A 1 113 ? -4.780 -5.593 -0.145 1.00 96.38 113 ALA A O 1
ATOM 876 N N . ALA A 1 114 ? -5.289 -4.555 -2.077 1.00 95.62 114 ALA A N 1
ATOM 877 C CA . ALA A 1 114 ? -6.397 -3.778 -1.536 1.00 95.62 114 ALA A CA 1
ATOM 878 C C . ALA A 1 114 ? -7.562 -4.675 -1.091 1.00 95.62 114 ALA A C 1
ATOM 880 O O . ALA A 1 114 ? -8.082 -4.483 0.005 1.00 95.62 114 ALA A O 1
ATOM 881 N N . LEU A 1 115 ? -7.941 -5.679 -1.888 1.00 97.38 115 LEU A N 1
ATOM 882 C CA . LEU A 1 115 ? -9.008 -6.623 -1.534 1.00 97.38 115 LEU A CA 1
ATOM 883 C C . LEU A 1 115 ? -8.652 -7.463 -0.302 1.00 97.38 115 LEU A C 1
ATOM 885 O O . LEU A 1 115 ? -9.486 -7.621 0.588 1.00 97.38 115 LEU A O 1
ATOM 889 N N . ILE A 1 116 ? -7.419 -7.970 -0.220 1.00 97.31 116 ILE A N 1
ATOM 890 C CA . ILE A 1 116 ? -6.955 -8.750 0.933 1.00 97.31 116 ILE A CA 1
ATOM 891 C C . ILE A 1 116 ? -6.892 -7.861 2.179 1.00 97.31 116 ILE A C 1
ATOM 893 O O . ILE A 1 116 ? -7.436 -8.233 3.217 1.00 97.31 116 ILE A O 1
ATOM 897 N N . SER A 1 117 ? -6.306 -6.665 2.084 1.00 95.62 117 SER A N 1
ATOM 898 C CA . SER A 1 117 ? -6.266 -5.725 3.211 1.00 95.62 117 SER A CA 1
ATOM 899 C C . SER A 1 117 ? -7.678 -5.330 3.670 1.00 95.62 117 SER A C 1
ATOM 901 O O . SER A 1 117 ? -7.957 -5.347 4.866 1.00 95.62 117 SER A O 1
ATOM 903 N N . ALA A 1 118 ? -8.610 -5.090 2.740 1.00 95.00 118 ALA A N 1
ATOM 904 C CA . ALA A 1 118 ? -10.010 -4.805 3.053 1.00 95.00 118 ALA A CA 1
ATOM 905 C C . ALA A 1 118 ? -10.725 -5.989 3.721 1.00 95.00 118 ALA A C 1
ATOM 907 O O . ALA A 1 118 ? -11.495 -5.783 4.658 1.00 95.00 118 ALA A O 1
ATOM 908 N N . LEU A 1 119 ? -10.454 -7.224 3.287 1.00 96.62 119 LEU A N 1
ATOM 909 C CA . LEU A 1 119 ? -11.011 -8.430 3.901 1.00 96.62 119 LEU A CA 1
ATOM 910 C C . LEU A 1 119 ? -10.570 -8.558 5.364 1.00 96.62 119 LEU A C 1
ATOM 912 O O . LEU A 1 119 ? -11.412 -8.706 6.249 1.00 96.62 119 LEU A O 1
ATOM 916 N N . PHE A 1 120 ? -9.268 -8.452 5.640 1.00 94.44 120 PHE A N 1
ATOM 917 C CA . PHE A 1 120 ? -8.759 -8.490 7.015 1.00 94.44 120 PHE A CA 1
ATOM 918 C C . PHE A 1 120 ? -9.219 -7.277 7.831 1.00 94.44 120 PHE A C 1
ATOM 920 O O . PHE A 1 120 ? -9.580 -7.429 8.997 1.00 94.44 120 PHE A O 1
ATOM 927 N N . GLY A 1 121 ? -9.284 -6.096 7.215 1.00 92.06 121 GLY A N 1
ATOM 928 C CA . GLY A 1 121 ? -9.854 -4.886 7.804 1.00 92.06 121 GLY A CA 1
ATOM 929 C C . GLY A 1 121 ? -11.305 -5.066 8.229 1.00 92.06 121 GLY A C 1
ATOM 930 O O . GLY A 1 121 ? -11.675 -4.662 9.325 1.00 92.06 121 GLY A O 1
ATOM 931 N N . PHE A 1 122 ? -12.116 -5.742 7.420 1.00 92.44 122 PHE A N 1
ATOM 932 C CA . PHE A 1 122 ? -13.495 -6.067 7.767 1.00 92.44 122 PHE A CA 1
ATOM 933 C C . PHE A 1 122 ? -13.575 -7.088 8.912 1.00 92.44 122 PHE A C 1
ATOM 935 O O . PHE A 1 122 ? -14.302 -6.870 9.884 1.00 92.44 122 PHE A O 1
ATOM 942 N N . LEU A 1 123 ? -12.795 -8.173 8.832 1.00 93.19 123 LEU A N 1
ATOM 943 C CA . LEU A 1 123 ? -12.785 -9.238 9.841 1.00 93.19 123 LEU A CA 1
ATOM 944 C C . LEU A 1 123 ? -12.326 -8.741 11.220 1.00 93.19 123 LEU A C 1
ATOM 946 O O . LEU A 1 123 ? -12.903 -9.134 12.231 1.00 93.19 123 LEU A O 1
ATOM 950 N N . ILE A 1 124 ? -11.312 -7.873 11.261 1.00 90.31 124 ILE A N 1
ATOM 951 C CA . ILE A 1 124 ? -10.747 -7.307 12.497 1.00 90.31 124 ILE A CA 1
ATOM 952 C C . ILE A 1 124 ? -11.527 -6.061 12.940 1.00 90.31 124 ILE A C 1
ATOM 954 O O . ILE A 1 124 ? -11.711 -5.827 14.134 1.00 90.31 124 ILE A O 1
ATOM 958 N N . GLY A 1 125 ? -12.038 -5.273 11.996 1.00 87.06 125 GLY A N 1
ATOM 959 C CA . GLY A 1 125 ? -12.824 -4.075 12.274 1.00 87.06 125 GLY A CA 1
ATOM 960 C C . GLY A 1 125 ? -14.135 -4.390 12.988 1.00 87.06 125 GLY A C 1
ATOM 961 O O . GLY A 1 125 ? -14.506 -3.688 13.925 1.00 87.06 125 GLY A O 1
ATOM 962 N N . PHE A 1 126 ? -14.814 -5.479 12.618 1.00 88.44 126 PHE A N 1
ATOM 963 C CA . PHE A 1 126 ? -16.085 -5.858 13.241 1.00 88.44 126 PHE A CA 1
ATOM 964 C C . PHE A 1 126 ? -16.014 -6.054 14.773 1.00 88.44 126 PHE A C 1
ATOM 966 O O . PHE A 1 126 ? -16.847 -5.477 15.478 1.00 88.44 126 PHE A O 1
ATOM 973 N N . PRO A 1 127 ? -15.054 -6.815 15.341 1.00 86.75 127 PRO A N 1
ATOM 974 C CA . PRO A 1 127 ? -14.872 -6.872 16.790 1.00 86.75 127 PRO A CA 1
ATOM 975 C C . PRO A 1 127 ? -14.310 -5.566 17.368 1.00 86.75 127 PRO A C 1
ATOM 977 O O . PRO A 1 127 ? -14.702 -5.196 18.475 1.00 86.75 127 PRO A O 1
ATOM 980 N N . ALA A 1 128 ? -13.453 -4.843 16.636 1.00 85.19 128 ALA A N 1
ATOM 981 C CA . ALA A 1 128 ? -12.871 -3.582 17.101 1.00 85.19 128 ALA A CA 1
ATOM 982 C C . ALA A 1 128 ? -13.927 -2.488 17.345 1.00 85.19 128 ALA A C 1
ATOM 984 O O . ALA A 1 128 ? -13.815 -1.743 18.314 1.00 85.19 128 ALA A O 1
ATOM 985 N N . LEU A 1 129 ? -15.004 -2.452 16.550 1.00 82.56 129 LEU A N 1
ATOM 986 C CA . LEU A 1 129 ? -16.140 -1.534 16.738 1.00 82.56 129 LEU A CA 1
ATOM 987 C C . LEU A 1 129 ? -16.878 -1.717 18.076 1.00 82.56 129 LEU A C 1
ATOM 989 O O . LEU A 1 129 ? -17.689 -0.874 18.452 1.00 82.56 129 LEU A O 1
ATOM 993 N N . ARG A 1 130 ? -16.638 -2.820 18.792 1.00 85.75 130 ARG A N 1
ATOM 994 C CA . ARG A 1 130 ? -17.232 -3.077 20.113 1.00 85.75 130 ARG A CA 1
ATOM 995 C C . ARG A 1 130 ? -16.388 -2.517 21.261 1.00 85.75 130 ARG A C 1
ATOM 997 O O . ARG A 1 130 ? -16.833 -2.564 22.408 1.00 85.75 130 ARG A O 1
ATOM 1004 N N . LEU A 1 131 ? -15.181 -2.031 20.975 1.00 86.94 131 LEU A N 1
ATOM 1005 C CA . LEU A 1 131 ? -14.256 -1.484 21.962 1.00 86.94 131 LEU A CA 1
ATOM 1006 C C . LEU A 1 131 ? -14.471 0.024 22.125 1.00 86.94 131 LEU A C 1
ATOM 1008 O O . LEU A 1 131 ? -14.878 0.714 21.197 1.00 86.94 131 LEU A O 1
ATOM 1012 N N . ARG A 1 132 ? -14.199 0.530 23.330 1.00 82.50 132 ARG A N 1
ATOM 1013 C CA . ARG A 1 132 ? -14.176 1.973 23.624 1.00 82.50 132 ARG A CA 1
ATOM 1014 C C . ARG A 1 132 ? -12.763 2.517 23.419 1.00 82.50 132 ARG A C 1
ATOM 1016 O O . ARG A 1 132 ? -11.824 1.732 23.499 1.00 82.50 132 ARG A O 1
ATOM 1023 N N . ASP A 1 133 ? -12.629 3.824 23.209 1.00 79.50 133 ASP A N 1
ATOM 1024 C CA . ASP A 1 133 ? -11.397 4.519 22.789 1.00 79.50 133 ASP A CA 1
ATOM 1025 C C . ASP A 1 133 ? -10.092 3.935 23.371 1.00 79.50 133 ASP A C 1
ATOM 1027 O O . ASP A 1 133 ? -9.266 3.410 22.623 1.00 79.50 133 ASP A O 1
ATOM 1031 N N . ASP A 1 134 ? -9.937 3.902 24.699 1.00 86.00 134 ASP A N 1
ATOM 1032 C CA . ASP A 1 134 ? -8.715 3.386 25.342 1.00 86.00 134 ASP A CA 1
ATOM 1033 C C . ASP A 1 134 ? -8.488 1.880 25.109 1.00 86.00 134 ASP A C 1
ATOM 1035 O O . ASP A 1 134 ? -7.359 1.410 24.965 1.00 86.00 134 ASP A O 1
ATOM 1039 N N . TYR A 1 135 ? -9.564 1.097 25.028 1.00 86.00 135 TYR A N 1
ATOM 1040 C CA . TYR A 1 135 ? -9.486 -0.339 24.752 1.00 86.00 135 TYR A CA 1
ATOM 1041 C C . TYR A 1 135 ? -9.131 -0.621 23.292 1.00 86.00 135 TYR A C 1
ATOM 1043 O O . TYR A 1 135 ? -8.454 -1.612 23.015 1.00 86.00 135 TYR A O 1
ATOM 1051 N N . LEU A 1 136 ? -9.553 0.240 22.362 1.00 85.31 136 LEU A N 1
ATOM 1052 C CA . LEU A 1 136 ? -9.177 0.141 20.953 1.00 85.31 136 LEU A CA 1
ATOM 1053 C C . LEU A 1 136 ? -7.673 0.392 20.771 1.00 85.31 136 LEU A C 1
ATOM 1055 O O . LEU A 1 136 ? -7.005 -0.341 20.036 1.00 85.31 136 LEU A O 1
ATOM 1059 N N . ALA A 1 137 ? -7.126 1.376 21.487 1.00 84.06 137 ALA A N 1
ATOM 1060 C CA . ALA A 1 137 ? -5.692 1.641 21.522 1.00 84.06 137 ALA A CA 1
ATOM 1061 C C . ALA A 1 137 ? -4.907 0.417 22.019 1.00 84.06 137 ALA A C 1
ATOM 1063 O O . ALA A 1 137 ? -3.994 -0.052 21.340 1.00 84.06 137 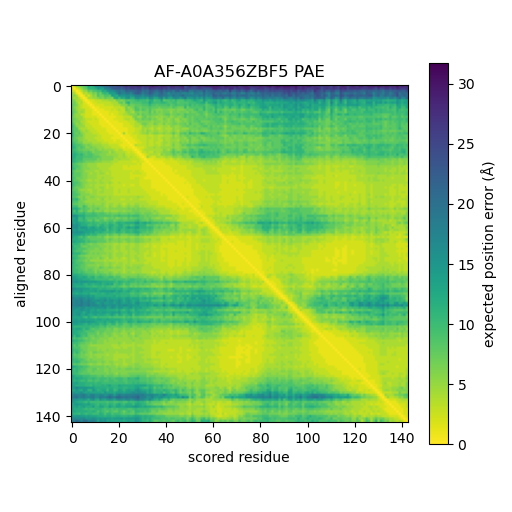ALA A O 1
ATOM 1064 N N . ILE A 1 138 ? -5.310 -0.152 23.160 1.00 88.31 138 ILE A N 1
ATOM 1065 C CA . ILE A 1 138 ? -4.645 -1.322 23.753 1.00 88.31 138 ILE A CA 1
ATOM 1066 C C . ILE A 1 138 ? -4.727 -2.539 22.825 1.00 88.31 138 ILE A C 1
ATOM 1068 O O . ILE A 1 138 ? -3.723 -3.215 22.606 1.00 88.31 138 ILE A O 1
ATOM 1072 N N . ALA A 1 139 ? -5.896 -2.805 22.239 1.00 86.75 139 ALA A N 1
ATOM 1073 C CA . ALA A 1 139 ? -6.084 -3.931 21.325 1.00 86.75 139 ALA A CA 1
ATOM 1074 C C . ALA A 1 139 ? -5.234 -3.816 20.050 1.00 86.75 139 ALA A C 1
ATOM 1076 O O . ALA A 1 139 ? -4.915 -4.830 19.432 1.00 86.75 139 ALA A O 1
ATOM 1077 N N . THR A 1 140 ? -4.859 -2.596 19.656 1.00 88.62 140 THR A N 1
ATOM 1078 C CA . THR A 1 140 ? -4.075 -2.347 18.442 1.00 88.62 140 THR A CA 1
ATOM 1079 C C . THR A 1 140 ? -2.574 -2.173 18.676 1.00 88.62 140 THR A C 1
ATOM 1081 O O . THR A 1 140 ? -1.844 -2.010 17.705 1.00 88.62 140 THR A O 1
ATOM 1084 N N . LEU A 1 141 ? -2.085 -2.290 19.918 1.00 85.44 141 LEU A N 1
ATOM 1085 C CA . LEU A 1 141 ? -0.645 -2.291 20.233 1.00 85.44 141 LEU A CA 1
ATOM 1086 C C . LEU A 1 141 ? 0.117 -3.506 19.676 1.00 85.44 141 LEU A C 1
ATOM 1088 O O . LEU A 1 141 ? 1.342 -3.489 19.646 1.00 85.44 141 LEU A O 1
ATOM 1092 N N . GLY A 1 142 ? -0.588 -4.572 19.291 1.00 81.44 142 GLY A N 1
ATOM 1093 C CA . GLY A 1 142 ? 0.019 -5.792 18.750 1.00 81.44 142 GLY A CA 1
ATOM 1094 C C . GLY A 1 142 ? 0.347 -5.749 17.251 1.00 81.44 142 GLY A C 1
ATOM 1095 O O . GLY A 1 142 ? 0.844 -6.750 16.737 1.00 81.44 142 GLY A O 1
ATOM 1096 N N . PHE A 1 143 ? 0.030 -4.649 16.560 1.00 79.69 143 PHE A N 1
ATOM 1097 C CA . PHE A 1 143 ? 0.323 -4.422 15.137 1.00 79.69 143 PHE A CA 1
ATOM 1098 C C . PHE A 1 143 ? 1.591 -3.589 14.937 1.00 79.69 143 PHE A C 1
ATOM 1100 O O . PHE A 1 143 ? 2.147 -3.645 13.814 1.00 79.69 143 PHE A O 1
#